Protein AF-A0A8J8A2D1-F1 (afdb_monomer)

pLDDT: mean 82.62, std 13.31, range [40.19, 96.38]

Radius of gyration: 24.22 Å; Cα contacts (8 Å, |Δi|>4): 177; chains: 1; bounding box: 59×38×62 Å

Sequence (173 aa):
MRGVIVPLVTPFNEDYSIDVPALEEHIDFLQKAGVHGIFINATTGEKYIVTFPDNTVIFLHPVAIAGWVGILVTFLNLIPAAQLDGGHIARAFLSDKMHRYLTMAVGLVLIGMSFLWVGWLIWGMLVLLMGSVGNPGALDEVSPISKKRLVLVILAVIIFLISATPRPLWVTG

Secondary structure (DSSP, 8-state):
--S-EEEPP--B-TTS-B-HHHHHHHHHHHHHTT--EEETT-GGGTTTT-PPPTT------HHHHHHHHHHHHHHHHTSSSTTSHHHHHHHTTS-HHHHHHHHHHHHHHHHHGGGT-THHHHHHHHHHHHHHH-----S-SSSPPPHHHHHHHHHHHHHHHHH--SS------

Mean predicted aligned error: 12.8 Å

Foldseek 3Di:
DDFAEEEQAFDADPVRHTPPVVSVVSVVVCVVVRGPYYHALDPRRCVPSDDDDPPDDDDDDPVVVVVLVVLLVLLLLLQCFAPRVVVLLVLQQDDQVRSLVSLLVSLVVLCVLCVQPVVSVVSSVVRNVRSVVGDPHDPDPPDDDDPVSVVVNVVSVVSNVVSDDSRSDDDDD

Structure (mmCIF, N/CA/C/O backbone):
data_AF-A0A8J8A2D1-F1
#
_entry.id   AF-A0A8J8A2D1-F1
#
loop_
_atom_site.group_PDB
_atom_site.id
_atom_site.type_symbol
_atom_site.label_atom_id
_atom_site.label_alt_id
_atom_site.label_comp_id
_atom_site.label_asym_id
_atom_site.label_entity_id
_atom_site.label_seq_id
_atom_site.pdbx_PDB_ins_code
_atom_site.Cartn_x
_atom_site.Cartn_y
_atom_site.Cartn_z
_atom_site.occupancy
_atom_site.B_iso_or_equiv
_atom_site.auth_seq_id
_atom_site.auth_comp_id
_atom_site.auth_asym_id
_atom_site.auth_atom_id
_atom_site.pdbx_PDB_model_num
ATOM 1 N N . MET A 1 1 ? -0.379 -18.595 -27.841 1.00 48.56 1 MET A N 1
ATOM 2 C CA . MET A 1 1 ? 0.950 -18.641 -28.485 1.00 48.56 1 MET A CA 1
ATOM 3 C C . MET A 1 1 ? 1.243 -20.098 -28.821 1.00 48.56 1 MET A C 1
ATOM 5 O O . MET A 1 1 ? 1.120 -20.924 -27.928 1.00 48.56 1 MET A O 1
ATOM 9 N N . ARG A 1 2 ? 1.496 -20.442 -30.089 1.00 43.94 2 ARG A N 1
ATOM 10 C CA . ARG A 1 2 ? 1.879 -21.799 -30.530 1.00 43.94 2 ARG A CA 1
ATOM 11 C C . ARG A 1 2 ? 3.159 -21.665 -31.359 1.00 43.94 2 ARG A C 1
ATOM 13 O O . ARG A 1 2 ? 3.222 -20.748 -32.169 1.00 43.94 2 ARG A O 1
ATOM 20 N N . GLY A 1 3 ? 4.146 -22.529 -31.134 1.00 72.38 3 GLY A N 1
ATOM 21 C CA . GLY A 1 3 ? 5.447 -22.491 -31.815 1.00 72.38 3 GLY A CA 1
ATOM 22 C C . GLY A 1 3 ? 6.619 -22.748 -30.863 1.00 72.38 3 GLY A C 1
ATOM 23 O O . GLY A 1 3 ? 6.428 -22.826 -29.650 1.00 72.38 3 GLY A O 1
ATOM 24 N N . VAL A 1 4 ? 7.823 -22.889 -31.419 1.00 72.06 4 VAL A N 1
ATOM 25 C CA . VAL A 1 4 ? 9.072 -23.051 -30.655 1.00 72.06 4 VAL A CA 1
ATOM 26 C C . VAL A 1 4 ? 9.598 -21.666 -30.280 1.00 72.06 4 VAL A C 1
ATOM 28 O O . VAL A 1 4 ? 9.862 -20.859 -31.169 1.00 72.06 4 VAL A O 1
ATOM 31 N N . ILE A 1 5 ? 9.713 -21.385 -28.979 1.00 78.56 5 ILE A N 1
ATOM 32 C CA . ILE A 1 5 ? 10.241 -20.125 -28.433 1.00 78.56 5 ILE A CA 1
ATOM 33 C C . ILE A 1 5 ? 11.522 -20.447 -27.671 1.00 78.56 5 ILE A C 1
ATOM 35 O O . ILE A 1 5 ? 11.503 -21.331 -26.815 1.00 78.56 5 ILE A O 1
ATOM 39 N N . VAL A 1 6 ? 12.613 -19.744 -27.968 1.00 78.31 6 VAL A N 1
ATOM 40 C CA . VAL A 1 6 ? 13.930 -20.019 -27.368 1.00 78.31 6 VAL A CA 1
ATOM 41 C C . VAL A 1 6 ? 14.490 -18.788 -26.649 1.00 78.31 6 VAL A C 1
ATOM 43 O O . VAL A 1 6 ? 14.229 -17.660 -27.082 1.00 78.31 6 VAL A O 1
ATOM 46 N N . PRO A 1 7 ? 15.235 -18.972 -25.545 1.00 77.12 7 PRO A N 1
ATOM 47 C CA . PRO A 1 7 ? 15.960 -17.882 -24.908 1.00 77.12 7 PRO A CA 1
ATOM 48 C C . PRO A 1 7 ? 17.125 -17.435 -25.797 1.00 77.12 7 PRO A C 1
ATOM 50 O O . PRO A 1 7 ? 17.886 -18.271 -26.280 1.00 77.12 7 PRO A O 1
ATOM 53 N N . LEU A 1 8 ? 17.258 -16.125 -25.997 1.00 80.19 8 LEU A N 1
ATOM 54 C CA . LEU A 1 8 ? 18.389 -15.544 -26.715 1.00 80.19 8 LEU A CA 1
ATOM 55 C C . LEU A 1 8 ? 19.616 -15.527 -25.802 1.00 80.19 8 LEU A C 1
ATOM 57 O O . LEU A 1 8 ? 19.512 -15.098 -24.650 1.00 80.19 8 LEU A O 1
ATOM 61 N N . VAL A 1 9 ? 20.757 -15.975 -26.320 1.00 79.69 9 VAL A N 1
ATOM 62 C CA . VAL A 1 9 ? 22.062 -15.771 -25.678 1.00 79.69 9 VAL A CA 1
ATOM 63 C C . VAL A 1 9 ? 22.594 -14.410 -26.121 1.00 79.69 9 VAL A C 1
ATOM 65 O O . VAL A 1 9 ? 22.481 -14.083 -27.302 1.00 79.69 9 VAL A O 1
ATOM 68 N N . THR A 1 10 ? 23.137 -13.614 -25.194 1.00 81.31 10 THR A N 1
ATOM 69 C CA . THR A 1 10 ? 23.715 -12.302 -25.514 1.00 81.31 10 THR A CA 1
ATOM 70 C C . THR A 1 10 ? 25.219 -12.485 -25.729 1.00 81.31 10 THR A C 1
ATOM 72 O O . THR A 1 10 ? 25.942 -12.700 -24.764 1.00 81.31 10 THR A O 1
ATOM 75 N N . PRO A 1 11 ? 25.729 -12.465 -26.971 1.00 84.19 11 PRO A N 1
ATOM 76 C CA . PRO A 1 11 ? 27.159 -12.596 -27.197 1.00 84.19 11 PRO A CA 1
ATOM 77 C C . PRO A 1 11 ? 27.885 -11.326 -26.735 1.00 84.19 11 PRO A C 1
ATOM 79 O O . PRO A 1 11 ? 27.405 -10.204 -26.926 1.00 84.19 11 PRO A O 1
ATOM 82 N N . PHE A 1 12 ? 29.053 -11.519 -26.129 1.00 84.44 12 PHE A N 1
ATOM 83 C CA . PHE A 1 12 ? 29.916 -10.453 -25.636 1.00 84.44 12 PHE A CA 1
ATOM 84 C C . PHE A 1 12 ? 31.299 -10.546 -26.272 1.00 84.44 12 PHE A C 1
ATOM 86 O O . PHE A 1 12 ? 31.836 -11.638 -26.458 1.00 84.44 12 PHE A O 1
ATOM 93 N N . ASN A 1 13 ? 31.888 -9.386 -26.536 1.00 85.62 13 ASN A N 1
ATOM 94 C CA . ASN A 1 13 ? 33.303 -9.248 -26.850 1.00 85.62 13 ASN A CA 1
ATOM 95 C C . ASN A 1 13 ? 34.161 -9.529 -25.600 1.00 85.62 13 ASN A C 1
ATOM 97 O O . ASN A 1 13 ? 33.668 -9.524 -24.470 1.00 85.62 13 ASN A O 1
ATOM 101 N N . GLU A 1 14 ? 35.474 -9.716 -25.779 1.00 84.56 14 GLU A N 1
ATOM 102 C CA . GLU A 1 14 ? 36.411 -9.939 -24.659 1.00 84.56 14 GLU A CA 1
ATOM 103 C C . GLU A 1 14 ? 36.428 -8.788 -23.633 1.00 84.56 14 GLU A C 1
ATOM 105 O O . GLU A 1 14 ? 36.799 -8.987 -22.476 1.00 84.56 14 GLU A O 1
ATOM 110 N N . ASP A 1 15 ? 36.000 -7.588 -24.039 1.00 81.50 15 ASP A N 1
ATOM 111 C CA . ASP A 1 15 ? 35.877 -6.396 -23.195 1.00 81.50 15 ASP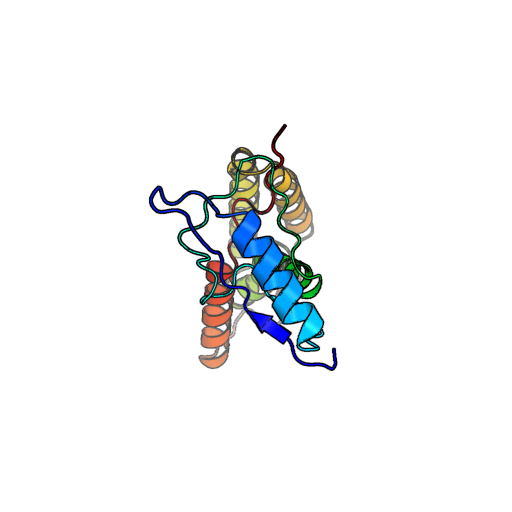 A CA 1
ATOM 112 C C . ASP A 1 15 ? 34.507 -6.261 -22.499 1.00 81.50 15 ASP A C 1
ATOM 114 O O . ASP A 1 15 ? 34.229 -5.230 -21.886 1.00 81.50 15 ASP A O 1
ATOM 118 N N . TYR A 1 16 ? 33.664 -7.298 -22.566 1.00 76.62 16 TYR A N 1
ATOM 119 C CA . TYR A 1 16 ? 32.298 -7.338 -22.027 1.00 76.62 16 TYR A CA 1
ATOM 120 C C . TYR A 1 16 ? 31.312 -6.360 -22.689 1.00 76.62 16 TYR A C 1
ATOM 122 O O . TYR A 1 16 ? 30.204 -6.165 -22.182 1.00 76.62 16 TYR A O 1
ATOM 130 N N . SER A 1 17 ? 31.662 -5.757 -23.828 1.00 80.12 17 SER A N 1
ATOM 131 C CA . SER A 1 17 ? 30.688 -5.060 -24.673 1.00 80.12 17 SER A CA 1
ATOM 132 C C . SER A 1 17 ? 29.840 -6.061 -25.467 1.00 80.12 17 SER A C 1
ATOM 134 O O . SER A 1 17 ? 30.278 -7.177 -25.742 1.00 80.12 17 SER A O 1
ATOM 136 N N . ILE A 1 18 ? 28.606 -5.690 -25.823 1.00 79.56 18 ILE A N 1
ATOM 137 C CA . ILE A 1 18 ? 27.715 -6.565 -26.604 1.00 79.56 18 ILE A CA 1
ATOM 138 C C . ILE A 1 18 ? 28.257 -6.695 -28.033 1.00 79.56 18 ILE A C 1
ATOM 140 O O . ILE A 1 18 ? 28.462 -5.689 -28.716 1.00 79.56 18 ILE A O 1
ATOM 144 N N . ASP A 1 19 ? 28.425 -7.932 -28.497 1.00 88.75 19 ASP A N 1
ATOM 145 C CA . ASP A 1 19 ? 28.812 -8.245 -29.873 1.00 88.75 19 ASP A CA 1
ATOM 146 C C . ASP A 1 19 ? 27.568 -8.222 -30.778 1.00 88.75 19 ASP A C 1
ATOM 148 O O . ASP A 1 19 ? 26.849 -9.209 -30.944 1.00 88.75 19 ASP A O 1
ATOM 152 N N . VAL A 1 20 ? 27.267 -7.040 -31.323 1.00 85.50 20 VAL A N 1
ATOM 153 C CA . VAL A 1 20 ? 26.093 -6.827 -32.186 1.00 85.50 20 VAL A CA 1
ATOM 154 C C . VAL A 1 20 ? 26.134 -7.697 -33.455 1.00 85.50 20 VAL A C 1
ATOM 156 O O . VAL A 1 20 ? 25.118 -8.330 -33.741 1.00 85.50 20 VAL A O 1
ATOM 159 N N . PRO A 1 21 ? 27.260 -7.809 -34.192 1.00 88.75 21 PRO A N 1
ATOM 160 C CA . PRO A 1 21 ? 27.357 -8.726 -35.330 1.00 88.75 21 PRO A CA 1
ATOM 161 C C . PRO A 1 21 ? 27.041 -10.189 -34.989 1.00 88.75 21 PRO A C 1
ATOM 163 O O . PRO A 1 21 ? 26.252 -10.823 -35.692 1.00 88.75 21 PRO A O 1
ATOM 166 N N . ALA A 1 22 ? 27.600 -10.727 -33.899 1.00 87.25 22 ALA A N 1
ATOM 167 C CA . ALA A 1 22 ? 27.317 -12.104 -33.487 1.00 87.25 22 ALA A CA 1
ATOM 168 C C . ALA A 1 22 ? 25.854 -12.289 -33.052 1.00 87.25 22 ALA A C 1
ATOM 170 O O . ALA A 1 22 ? 25.260 -13.350 -33.262 1.00 87.25 22 ALA A O 1
ATOM 171 N N . LEU A 1 23 ? 25.250 -11.254 -32.461 1.00 85.94 23 LEU A N 1
ATOM 172 C CA . LEU A 1 23 ? 23.840 -11.262 -32.082 1.00 85.94 23 LEU A CA 1
ATOM 173 C C . LEU A 1 23 ? 22.927 -11.322 -33.314 1.00 85.94 23 LEU A C 1
ATOM 175 O O . LEU A 1 23 ? 21.964 -12.089 -33.317 1.00 85.94 23 LEU A O 1
ATOM 179 N N . GLU A 1 24 ? 23.234 -10.553 -34.360 1.00 85.31 24 GLU A N 1
ATOM 180 C CA . GLU A 1 24 ? 22.506 -10.589 -35.634 1.00 85.31 24 GLU A CA 1
ATOM 181 C C . GLU A 1 24 ? 22.612 -11.966 -36.301 1.00 85.31 24 GLU A C 1
ATOM 183 O O . GLU A 1 24 ? 21.592 -12.541 -36.683 1.00 85.31 24 GLU A O 1
ATOM 188 N N . GLU A 1 25 ? 23.813 -12.553 -36.351 1.00 89.12 25 GLU A N 1
ATOM 189 C CA . GLU A 1 25 ? 24.014 -13.903 -36.890 1.00 89.12 25 GLU A CA 1
ATOM 190 C C . GLU A 1 25 ? 23.217 -14.956 -36.103 1.00 89.12 25 GLU A C 1
ATOM 192 O O . GLU A 1 25 ? 22.584 -15.846 -36.683 1.00 89.12 25 GLU A O 1
ATOM 197 N N . HIS A 1 26 ? 23.201 -14.839 -34.774 1.00 84.88 26 HIS A N 1
ATOM 198 C CA . HIS A 1 26 ? 22.436 -15.733 -33.919 1.00 84.88 26 HIS A CA 1
ATOM 199 C C . HIS A 1 26 ? 20.926 -15.607 -34.170 1.00 84.88 26 HIS A C 1
ATOM 201 O O . HIS A 1 26 ? 20.237 -16.622 -34.290 1.00 84.88 26 HIS A O 1
ATOM 207 N N . ILE A 1 27 ? 20.401 -14.386 -34.316 1.00 84.06 27 ILE A N 1
ATOM 208 C CA . ILE A 1 27 ? 18.987 -14.148 -34.645 1.00 84.06 27 ILE A CA 1
ATOM 209 C C . ILE A 1 27 ? 18.639 -14.750 -36.013 1.00 84.06 27 ILE A C 1
ATOM 211 O O . ILE A 1 27 ? 17.644 -15.473 -36.123 1.00 84.06 27 ILE A O 1
ATOM 215 N N . ASP A 1 28 ? 19.477 -14.530 -37.025 1.00 88.12 28 ASP A N 1
ATOM 216 C CA . ASP A 1 28 ? 19.301 -15.085 -38.370 1.00 88.12 28 ASP A CA 1
ATOM 217 C C . ASP A 1 28 ? 19.299 -16.617 -38.366 1.00 88.12 28 ASP A C 1
ATOM 219 O O . ASP A 1 28 ? 18.494 -17.258 -39.054 1.00 88.12 28 ASP A O 1
ATOM 223 N N . PHE A 1 29 ? 20.184 -17.227 -37.576 1.00 89.06 29 PHE A N 1
ATOM 224 C CA . PHE A 1 29 ? 20.219 -18.672 -37.381 1.00 89.06 29 PHE A CA 1
ATOM 225 C C . PHE A 1 29 ? 18.914 -19.187 -36.762 1.00 89.06 29 PHE A C 1
ATOM 227 O O . PHE A 1 29 ? 18.322 -20.138 -37.279 1.00 89.06 29 PHE A O 1
ATOM 234 N N . LEU A 1 30 ? 18.429 -18.548 -35.693 1.00 84.31 30 LEU A N 1
ATOM 235 C CA . LEU A 1 30 ? 17.186 -18.942 -35.026 1.00 84.31 30 LEU A CA 1
ATOM 236 C C . LEU A 1 30 ? 15.975 -18.784 -35.954 1.00 84.31 30 LEU A C 1
ATOM 238 O O . LEU A 1 30 ? 15.112 -19.665 -36.004 1.00 84.31 30 LEU A O 1
ATOM 242 N N . GLN A 1 31 ? 15.938 -17.711 -36.744 1.00 81.75 31 GLN A N 1
ATOM 243 C CA . GLN A 1 31 ? 14.897 -17.495 -37.742 1.00 81.75 31 GLN A CA 1
ATOM 244 C C . GLN A 1 31 ? 14.910 -18.595 -38.814 1.00 81.75 31 GLN A C 1
ATOM 246 O O . GLN A 1 31 ? 13.863 -19.171 -39.117 1.00 81.75 31 GLN A O 1
ATOM 251 N N . LYS A 1 32 ? 16.089 -18.951 -39.346 1.00 87.06 32 LYS A N 1
ATOM 252 C CA . LYS A 1 32 ? 16.248 -20.053 -40.316 1.00 87.06 32 LYS A CA 1
ATOM 253 C C . LYS A 1 32 ? 15.890 -21.417 -39.726 1.00 87.06 32 LYS A C 1
ATOM 255 O O . LYS A 1 32 ? 15.344 -22.258 -40.435 1.00 87.06 32 LYS A O 1
ATOM 260 N N . ALA A 1 33 ? 16.150 -21.631 -38.439 1.00 87.00 33 ALA A N 1
ATOM 261 C CA . ALA A 1 33 ? 15.803 -22.857 -37.723 1.00 87.00 33 ALA A CA 1
ATOM 262 C C . ALA A 1 33 ? 14.290 -23.010 -37.457 1.00 87.00 33 ALA A C 1
ATOM 264 O O . ALA A 1 33 ? 13.861 -24.022 -36.900 1.00 87.00 33 ALA A O 1
ATOM 265 N N . GLY A 1 34 ? 13.465 -22.032 -37.849 1.00 83.06 34 GLY A N 1
ATOM 266 C CA . GLY A 1 34 ? 12.014 -22.082 -37.669 1.00 83.06 34 GLY A CA 1
ATOM 267 C C . GLY A 1 34 ? 11.569 -21.751 -36.244 1.00 83.06 34 GLY A C 1
ATOM 268 O O . GLY A 1 34 ? 10.503 -22.190 -35.803 1.00 83.06 34 GLY A O 1
ATOM 269 N N . VAL A 1 35 ? 12.370 -20.988 -35.497 1.00 81.94 35 VAL A N 1
ATOM 270 C CA . VAL A 1 35 ? 11.966 -20.450 -34.196 1.00 81.94 35 VAL A CA 1
ATOM 271 C C . VAL A 1 35 ? 10.882 -19.394 -34.406 1.00 81.94 35 VAL A C 1
ATOM 273 O O . VAL A 1 35 ? 11.009 -18.488 -35.221 1.00 81.94 35 VAL A O 1
ATOM 276 N N . HIS A 1 36 ? 9.787 -19.525 -33.661 1.00 77.69 36 HIS A N 1
ATOM 277 C CA . HIS A 1 36 ? 8.589 -18.695 -33.809 1.00 77.69 36 HIS A CA 1
ATOM 278 C C . HIS A 1 36 ? 8.610 -17.461 -32.897 1.00 77.69 36 HIS A C 1
ATOM 280 O O . HIS A 1 36 ? 7.798 -16.554 -33.061 1.00 77.69 36 HIS A O 1
ATOM 286 N N . GLY A 1 37 ? 9.499 -17.443 -31.904 1.00 70.06 37 GLY A N 1
ATOM 287 C CA . GLY A 1 37 ? 9.667 -16.323 -30.992 1.00 70.06 37 GLY A CA 1
ATOM 288 C C . GLY A 1 37 ? 10.972 -16.415 -30.216 1.00 70.06 37 GLY A C 1
ATOM 289 O O . GLY A 1 37 ? 11.477 -17.501 -29.938 1.00 70.06 37 GLY A O 1
ATOM 290 N N . ILE A 1 38 ? 11.503 -15.258 -29.848 1.00 78.00 38 ILE A N 1
ATOM 291 C CA . ILE A 1 38 ? 12.763 -15.132 -29.122 1.00 78.00 38 ILE A CA 1
ATOM 292 C C . ILE A 1 38 ? 12.466 -14.503 -27.761 1.00 78.00 38 ILE A C 1
ATOM 294 O O . ILE A 1 38 ? 11.743 -13.510 -27.676 1.00 78.00 38 ILE A O 1
ATOM 298 N N . PHE A 1 39 ? 13.014 -15.083 -26.694 1.00 70.19 39 PHE A N 1
ATOM 299 C CA . PHE A 1 39 ? 12.937 -14.529 -25.346 1.00 70.19 39 PHE A CA 1
ATOM 300 C C . PHE A 1 39 ? 14.260 -13.844 -24.996 1.00 70.19 39 PHE A C 1
ATOM 302 O O . PHE A 1 39 ? 15.247 -14.497 -24.660 1.00 70.19 39 PHE A O 1
ATOM 309 N N . ILE A 1 40 ? 14.278 -12.518 -25.098 1.00 66.81 40 ILE A N 1
ATOM 310 C CA . ILE A 1 40 ? 15.423 -11.689 -24.711 1.00 66.81 40 ILE A CA 1
ATOM 311 C C . ILE A 1 40 ? 15.451 -11.605 -23.179 1.00 66.81 40 ILE A C 1
ATOM 313 O O . ILE A 1 40 ? 14.393 -11.513 -22.553 1.00 66.81 40 ILE A O 1
ATOM 317 N N . ASN A 1 41 ? 16.641 -11.605 -22.569 1.00 62.59 41 ASN A N 1
ATOM 318 C CA . ASN A 1 41 ? 16.797 -11.386 -21.124 1.00 62.59 41 ASN A CA 1
ATOM 319 C C . ASN A 1 41 ? 16.224 -12.541 -20.253 1.00 62.59 41 ASN A C 1
ATOM 321 O O . ASN A 1 41 ? 15.660 -12.346 -19.171 1.00 62.59 41 ASN A O 1
ATOM 325 N N . ALA A 1 42 ? 16.353 -13.782 -20.741 1.00 63.59 42 ALA A N 1
ATOM 326 C CA . ALA A 1 42 ? 16.171 -14.990 -19.928 1.00 63.59 42 ALA A CA 1
ATOM 327 C C . ALA A 1 42 ? 17.294 -15.133 -18.894 1.00 63.59 42 ALA A C 1
ATOM 329 O O . ALA A 1 42 ? 18.340 -14.502 -19.006 1.00 63.59 42 ALA A O 1
ATOM 330 N N . THR A 1 43 ? 17.121 -16.023 -17.915 1.00 61.97 43 THR A N 1
ATOM 331 C CA . THR A 1 43 ? 18.211 -16.404 -16.998 1.00 61.97 43 THR A CA 1
ATOM 332 C C . THR A 1 43 ? 19.460 -16.876 -17.749 1.00 61.97 43 THR A C 1
ATOM 334 O O . THR A 1 43 ? 20.566 -16.650 -17.277 1.00 61.97 43 THR A O 1
ATOM 337 N N . THR A 1 44 ? 19.281 -17.470 -18.933 1.00 58.94 44 THR A N 1
ATOM 338 C CA . THR A 1 44 ? 20.349 -17.875 -19.862 1.00 58.94 44 THR A CA 1
ATOM 339 C C . THR A 1 44 ? 20.934 -16.715 -20.686 1.00 58.94 44 THR A C 1
ATOM 341 O O . THR A 1 44 ? 22.060 -16.829 -21.139 1.00 58.94 44 THR A O 1
ATOM 344 N N . GLY A 1 45 ? 20.206 -15.605 -20.865 1.00 57.06 45 GLY A N 1
ATOM 345 C CA . GLY A 1 45 ? 20.612 -14.440 -21.673 1.00 57.06 45 GLY A CA 1
ATOM 346 C C . GLY A 1 45 ? 21.219 -13.289 -20.861 1.00 57.06 45 GLY A C 1
ATOM 347 O O . GLY A 1 45 ? 21.104 -12.134 -21.259 1.00 57.06 45 GLY A O 1
ATOM 348 N N . GLU A 1 46 ? 21.784 -13.604 -19.690 1.00 63.41 46 GLU A N 1
ATOM 349 C CA . GLU A 1 46 ? 22.575 -12.695 -18.841 1.00 63.41 46 GLU A CA 1
ATOM 350 C C . GLU A 1 46 ? 21.846 -11.457 -18.298 1.00 63.41 46 GLU A C 1
ATOM 352 O O . GLU A 1 46 ? 22.419 -10.375 -18.150 1.00 63.41 46 GLU A O 1
ATOM 357 N N . LYS A 1 47 ? 20.600 -11.653 -17.849 1.00 54.47 47 LYS A N 1
ATOM 358 C CA . LYS A 1 47 ? 19.792 -10.659 -17.113 1.00 54.47 47 LYS A CA 1
ATOM 359 C C . LYS A 1 47 ? 20.533 -9.877 -16.019 1.00 54.47 47 LYS A C 1
ATOM 361 O O . LYS A 1 47 ? 20.148 -8.757 -15.699 1.00 54.47 47 LYS A O 1
ATOM 366 N N . TYR A 1 48 ? 21.545 -10.488 -15.411 1.00 52.38 48 TYR A N 1
ATOM 367 C CA . TYR A 1 48 ? 22.283 -9.933 -14.278 1.00 52.38 48 TYR A CA 1
ATOM 368 C C . TYR A 1 48 ? 23.580 -9.206 -14.667 1.00 52.38 48 TYR A C 1
ATOM 370 O O . TYR A 1 48 ? 24.191 -8.599 -13.793 1.00 52.38 48 TYR A O 1
ATOM 378 N N . ILE A 1 49 ? 24.003 -9.273 -15.935 1.00 52.34 49 ILE A N 1
ATOM 379 C CA . ILE A 1 49 ? 25.284 -8.719 -16.417 1.00 52.34 49 ILE A CA 1
ATOM 380 C C . ILE A 1 49 ? 25.049 -7.619 -17.466 1.00 52.34 49 ILE A C 1
ATOM 382 O O . ILE A 1 49 ? 25.819 -6.663 -17.541 1.00 52.34 49 ILE A O 1
ATOM 386 N N . VAL A 1 50 ? 23.947 -7.688 -18.224 1.00 55.62 50 VAL A N 1
ATOM 387 C CA . VAL A 1 50 ? 23.591 -6.653 -19.204 1.00 55.62 50 VAL A CA 1
ATOM 388 C C . VAL A 1 50 ? 23.165 -5.367 -18.492 1.00 55.62 50 VAL A C 1
ATOM 390 O O . VAL A 1 50 ? 22.095 -5.289 -17.887 1.00 55.62 50 VAL A O 1
ATOM 393 N N . THR A 1 51 ? 23.999 -4.335 -18.607 1.00 55.44 51 THR A N 1
ATOM 394 C CA . THR A 1 51 ? 23.655 -2.967 -18.205 1.00 55.44 51 THR A CA 1
ATOM 395 C C . THR A 1 51 ? 23.067 -2.253 -19.416 1.00 55.44 51 THR A C 1
ATOM 397 O O . THR A 1 51 ? 23.732 -2.105 -20.439 1.00 55.44 51 THR A O 1
ATOM 400 N N . PHE A 1 52 ? 21.802 -1.846 -19.329 1.00 59.75 52 PHE A N 1
ATOM 401 C CA . PHE A 1 52 ? 21.143 -1.118 -20.410 1.00 59.75 52 PHE A CA 1
ATOM 402 C C . PHE A 1 52 ? 21.556 0.361 -20.379 1.00 59.75 52 PHE A C 1
ATOM 404 O O . PHE A 1 52 ? 21.544 0.953 -19.300 1.00 59.75 52 PHE A O 1
ATOM 411 N N . PRO A 1 53 ? 21.881 0.980 -21.529 1.00 62.78 53 PRO A N 1
ATOM 412 C CA . PRO A 1 53 ? 22.015 2.431 -21.627 1.00 62.78 53 PRO A CA 1
ATOM 413 C C . PRO A 1 53 ? 20.739 3.127 -21.138 1.00 62.78 53 PRO A C 1
ATOM 415 O O . PRO A 1 53 ? 19.643 2.622 -21.405 1.00 62.78 53 PRO A O 1
ATOM 418 N N . ASP A 1 54 ? 20.872 4.308 -20.523 1.00 58.62 54 ASP A N 1
ATOM 419 C CA . ASP A 1 54 ? 19.771 5.093 -19.924 1.00 58.62 54 ASP A CA 1
ATOM 420 C C . ASP A 1 54 ? 18.578 5.345 -20.871 1.00 58.62 54 ASP A C 1
ATOM 422 O O . ASP A 1 54 ? 17.467 5.621 -20.426 1.00 58.62 54 ASP A O 1
ATOM 426 N N . ASN A 1 55 ? 18.786 5.202 -22.183 1.00 61.44 55 ASN A N 1
ATOM 427 C CA . ASN A 1 55 ? 17.789 5.423 -23.230 1.00 61.44 55 ASN A CA 1
ATOM 428 C C . ASN A 1 55 ? 17.111 4.140 -23.758 1.00 61.44 55 ASN A C 1
ATOM 430 O O . ASN A 1 55 ? 16.505 4.156 -24.831 1.00 61.44 55 ASN A O 1
ATOM 434 N N . THR A 1 56 ? 17.219 3.016 -23.045 1.00 60.44 56 THR A N 1
ATOM 435 C CA . THR A 1 56 ? 16.617 1.741 -23.466 1.00 60.44 56 THR A CA 1
ATOM 436 C C . THR A 1 56 ? 15.242 1.542 -22.835 1.00 60.44 56 THR A C 1
ATOM 438 O O . THR A 1 56 ? 15.104 1.483 -21.615 1.00 60.44 56 THR A O 1
ATOM 441 N N . VAL A 1 57 ? 14.211 1.373 -23.665 1.00 60.03 57 VAL A N 1
ATOM 442 C CA . VAL A 1 57 ? 12.845 1.092 -23.198 1.00 60.03 57 VAL A CA 1
ATOM 443 C C . VAL A 1 57 ? 12.633 -0.417 -23.097 1.00 60.03 57 VAL A C 1
ATOM 445 O O . VAL A 1 57 ? 12.663 -1.131 -24.098 1.00 60.03 57 VAL A O 1
ATOM 448 N N . ILE A 1 58 ? 12.378 -0.911 -21.884 1.00 67.06 58 ILE A N 1
ATOM 449 C CA . ILE A 1 58 ? 12.010 -2.313 -21.659 1.00 67.06 58 ILE A CA 1
ATOM 450 C C . ILE A 1 58 ? 10.511 -2.478 -21.925 1.00 67.06 58 ILE A C 1
ATOM 452 O O . ILE A 1 58 ? 9.671 -2.022 -21.148 1.00 67.06 58 ILE A O 1
ATOM 456 N N . PHE A 1 59 ? 10.164 -3.178 -23.005 1.00 74.00 59 PHE A N 1
ATOM 457 C CA . PHE A 1 59 ? 8.780 -3.555 -23.285 1.00 74.00 59 PHE A CA 1
ATOM 458 C C . PHE A 1 59 ? 8.360 -4.731 -22.400 1.00 74.00 59 PHE A C 1
ATOM 460 O O . PHE A 1 59 ? 8.697 -5.888 -22.655 1.00 74.00 59 PHE A O 1
ATOM 467 N N . LEU A 1 60 ? 7.606 -4.439 -21.341 1.00 76.69 60 LEU A N 1
ATOM 468 C CA . LEU A 1 60 ? 6.980 -5.468 -20.517 1.00 76.69 60 LEU A CA 1
ATOM 469 C C . LEU A 1 60 ? 5.814 -6.121 -21.264 1.00 76.69 60 LEU A C 1
ATOM 471 O O . LEU A 1 60 ? 4.992 -5.453 -21.891 1.00 76.69 60 LEU A O 1
ATOM 475 N N . HIS A 1 61 ? 5.701 -7.443 -21.139 1.00 84.94 61 HIS A N 1
ATOM 476 C CA . HIS A 1 61 ? 4.540 -8.169 -21.642 1.00 84.94 61 HIS A CA 1
ATOM 477 C C . HIS A 1 61 ? 3.252 -7.642 -20.967 1.00 84.94 61 HIS A C 1
ATOM 479 O O . HIS A 1 61 ? 3.268 -7.425 -19.751 1.00 84.94 61 HIS A O 1
ATOM 485 N N . PRO A 1 62 ? 2.111 -7.502 -21.674 1.00 87.12 62 PRO A N 1
ATOM 486 C CA . PRO A 1 62 ? 0.877 -6.949 -21.098 1.00 87.12 62 PRO A CA 1
ATOM 487 C C . PRO A 1 62 ? 0.412 -7.642 -19.808 1.00 87.12 62 PRO A C 1
ATOM 489 O O . PRO A 1 62 ? -0.070 -6.996 -18.882 1.00 87.12 62 PRO A O 1
ATOM 492 N N . VAL A 1 63 ? 0.620 -8.959 -19.711 1.00 91.88 63 VAL A N 1
ATOM 493 C CA . VAL A 1 63 ? 0.321 -9.746 -18.496 1.00 91.88 63 VAL A CA 1
ATOM 494 C C . VAL A 1 63 ? 1.196 -9.327 -17.310 1.00 91.88 63 VAL A C 1
ATOM 496 O O . VAL A 1 63 ? 0.712 -9.298 -16.183 1.00 91.88 63 VAL A O 1
ATOM 499 N N . ALA A 1 64 ? 2.461 -8.972 -17.544 1.00 87.38 64 ALA A N 1
ATOM 500 C CA . ALA A 1 64 ? 3.353 -8.501 -16.488 1.00 87.38 64 ALA A CA 1
ATOM 501 C C . ALA A 1 64 ? 2.916 -7.122 -15.968 1.00 87.38 64 ALA A C 1
ATOM 503 O O . ALA A 1 64 ? 2.892 -6.908 -14.758 1.00 87.38 64 ALA A O 1
ATOM 504 N N . ILE A 1 65 ? 2.489 -6.225 -16.866 1.00 88.75 65 ILE A N 1
ATOM 505 C CA . ILE A 1 65 ? 1.921 -4.919 -16.497 1.00 88.75 65 ILE A CA 1
ATOM 506 C C . ILE A 1 65 ? 0.648 -5.117 -15.666 1.00 88.75 65 ILE A C 1
ATOM 508 O O . ILE A 1 65 ? 0.527 -4.544 -14.587 1.00 88.75 65 ILE A O 1
ATOM 512 N N . ALA A 1 66 ? -0.273 -5.973 -16.120 1.00 92.81 66 ALA A N 1
ATOM 513 C CA . ALA A 1 66 ? -1.501 -6.278 -15.387 1.00 92.81 66 ALA A CA 1
ATOM 514 C C . ALA A 1 66 ? -1.220 -6.881 -13.999 1.00 92.81 66 ALA A C 1
ATOM 516 O O . ALA A 1 66 ? -1.861 -6.497 -13.022 1.00 92.81 66 ALA A O 1
ATOM 517 N N . GLY A 1 67 ? -0.237 -7.782 -13.895 1.00 93.88 67 GLY A N 1
ATOM 518 C CA . GLY A 1 67 ? 0.201 -8.353 -12.621 1.00 93.88 67 GLY A CA 1
ATOM 519 C C . GLY A 1 67 ? 0.744 -7.294 -11.662 1.00 93.88 67 GLY A C 1
ATOM 520 O O . GLY A 1 67 ? 0.342 -7.255 -10.502 1.00 93.88 67 GLY A O 1
ATOM 521 N N . TRP A 1 68 ? 1.595 -6.391 -12.154 1.00 92.00 68 TRP A N 1
ATOM 522 C CA . TRP A 1 68 ? 2.114 -5.274 -11.363 1.00 92.00 68 TRP A CA 1
ATOM 523 C C . TRP A 1 68 ? 1.001 -4.326 -10.890 1.00 92.00 68 TRP A C 1
ATOM 525 O O . TRP A 1 68 ? 0.944 -4.000 -9.704 1.00 92.00 68 TRP A O 1
ATOM 535 N N . VAL A 1 69 ? 0.066 -3.950 -11.774 1.00 93.56 69 VAL A N 1
ATOM 536 C CA . VAL A 1 69 ? -1.108 -3.141 -11.398 1.00 93.56 69 VAL A CA 1
ATOM 537 C C . VAL A 1 69 ? -1.934 -3.859 -10.331 1.00 93.56 69 VAL A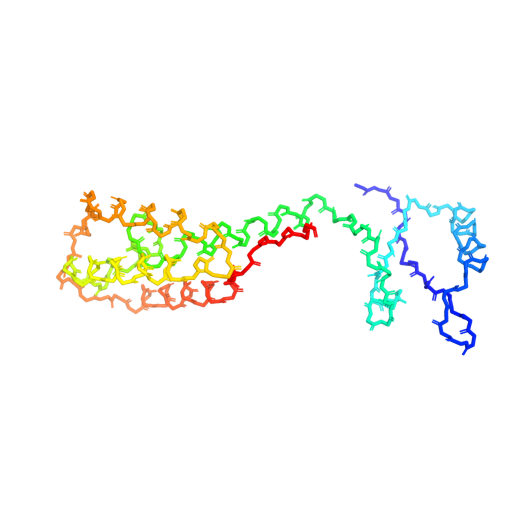 C 1
ATOM 539 O O . VAL A 1 69 ? -2.349 -3.235 -9.359 1.00 93.56 69 VAL A O 1
ATOM 542 N N . GLY A 1 70 ? -2.143 -5.171 -10.463 1.00 94.94 70 GLY A N 1
ATOM 543 C CA . GLY A 1 70 ? -2.866 -5.971 -9.474 1.00 94.94 70 GLY A CA 1
ATOM 544 C C . GLY A 1 70 ? -2.201 -5.964 -8.095 1.00 94.94 70 GLY A C 1
ATOM 545 O O . GLY A 1 70 ? -2.890 -5.803 -7.086 1.00 94.94 70 GLY A O 1
ATOM 546 N N . ILE A 1 71 ? -0.870 -6.070 -8.038 1.00 95.12 71 ILE A N 1
ATOM 547 C CA . ILE A 1 71 ? -0.101 -5.955 -6.787 1.00 95.12 71 ILE A CA 1
ATOM 548 C C . ILE A 1 71 ? -0.281 -4.559 -6.181 1.00 95.12 71 ILE A C 1
ATOM 550 O O . ILE A 1 71 ? -0.571 -4.450 -4.991 1.00 95.12 71 ILE A O 1
ATOM 554 N N . LEU A 1 72 ? -0.185 -3.504 -6.995 1.00 94.50 72 LEU A N 1
ATOM 555 C CA . LEU A 1 72 ? -0.374 -2.128 -6.538 1.00 94.50 72 LEU A CA 1
ATOM 556 C C . LEU A 1 72 ? -1.787 -1.895 -5.984 1.00 94.50 72 LEU A C 1
ATOM 558 O O . LEU A 1 72 ? -1.939 -1.338 -4.901 1.00 94.50 72 LEU A O 1
ATOM 562 N N . VAL A 1 73 ? -2.825 -2.348 -6.688 1.00 94.69 73 VAL A N 1
ATOM 563 C CA . VAL A 1 73 ? -4.219 -2.233 -6.228 1.00 94.69 73 VAL A CA 1
ATOM 564 C C . VAL A 1 73 ? -4.433 -3.019 -4.933 1.00 94.69 73 VAL A C 1
ATOM 566 O O . VAL A 1 73 ? -5.077 -2.519 -4.014 1.00 94.69 73 VAL A O 1
ATOM 569 N N . THR A 1 74 ? -3.846 -4.214 -4.820 1.00 95.31 74 THR A N 1
ATOM 570 C CA . THR A 1 74 ? -3.904 -5.026 -3.594 1.00 95.31 74 THR A CA 1
ATOM 571 C C . THR A 1 74 ? -3.272 -4.290 -2.414 1.00 95.31 74 THR A C 1
ATOM 573 O O . THR A 1 74 ? -3.869 -4.220 -1.341 1.00 95.31 74 THR A O 1
ATOM 576 N N . PHE A 1 75 ? -2.093 -3.698 -2.617 1.00 95.56 75 PHE A N 1
ATOM 577 C CA . PHE A 1 75 ? -1.412 -2.905 -1.600 1.00 95.56 75 PHE A CA 1
ATOM 578 C C . PHE A 1 75 ? -2.267 -1.729 -1.128 1.00 95.56 75 PHE A C 1
ATOM 580 O O . PHE A 1 75 ? -2.463 -1.559 0.075 1.00 95.56 75 PHE A O 1
ATOM 587 N N . LEU A 1 76 ? -2.809 -0.953 -2.070 1.00 94.75 76 LEU A N 1
ATOM 588 C CA . LEU A 1 76 ? -3.635 0.216 -1.774 1.00 94.75 76 LEU A CA 1
ATOM 589 C C . LEU A 1 76 ? -4.914 -0.175 -1.019 1.00 94.75 76 LEU A C 1
ATOM 591 O O . LEU A 1 76 ? -5.248 0.468 -0.029 1.00 94.75 76 LEU A O 1
ATOM 595 N N . ASN A 1 77 ? -5.583 -1.263 -1.410 1.00 95.00 77 ASN A N 1
ATOM 596 C CA . ASN A 1 77 ? -6.797 -1.738 -0.735 1.00 95.00 77 ASN A CA 1
ATOM 597 C C . ASN A 1 77 ? -6.536 -2.297 0.669 1.00 95.00 77 ASN A C 1
ATOM 599 O O . ASN A 1 77 ? -7.405 -2.212 1.533 1.00 95.00 77 ASN A O 1
ATOM 603 N N . LEU A 1 78 ? -5.354 -2.861 0.927 1.00 96.06 78 LEU A N 1
ATOM 604 C CA . LEU A 1 78 ? -5.003 -3.396 2.244 1.00 96.06 78 LEU A CA 1
ATOM 605 C C . LEU A 1 78 ? -4.455 -2.342 3.216 1.00 96.06 78 LEU A C 1
ATOM 607 O O . LEU A 1 78 ? -4.163 -2.682 4.365 1.00 96.06 78 LEU A O 1
ATOM 611 N N . ILE A 1 79 ? -4.360 -1.071 2.807 1.00 95.25 79 ILE A N 1
ATOM 612 C CA . ILE A 1 79 ? -4.044 0.027 3.726 1.00 95.25 79 ILE A CA 1
ATOM 613 C C . ILE A 1 79 ? -5.075 0.018 4.872 1.00 95.25 79 ILE A C 1
ATOM 615 O O . ILE A 1 79 ? -6.283 0.042 4.615 1.00 95.25 79 ILE A O 1
ATOM 619 N N . PRO A 1 80 ? -4.640 -0.007 6.147 1.00 93.62 80 PRO A N 1
ATOM 620 C CA . PRO A 1 80 ? -5.537 -0.151 7.289 1.00 93.62 80 PRO A CA 1
ATOM 621 C C . PRO A 1 80 ? -6.211 1.180 7.655 1.00 93.62 80 PRO A C 1
ATOM 623 O O . PRO A 1 80 ? -6.018 1.712 8.748 1.00 93.62 80 PRO A O 1
ATOM 626 N N . ALA A 1 81 ? -6.983 1.746 6.726 1.00 94.00 81 ALA A N 1
ATOM 627 C CA . ALA A 1 81 ? -7.599 3.056 6.870 1.00 94.00 81 ALA A CA 1
ATOM 628 C C . ALA A 1 81 ? -8.937 3.162 6.126 1.00 94.00 81 ALA A C 1
ATOM 630 O O . ALA 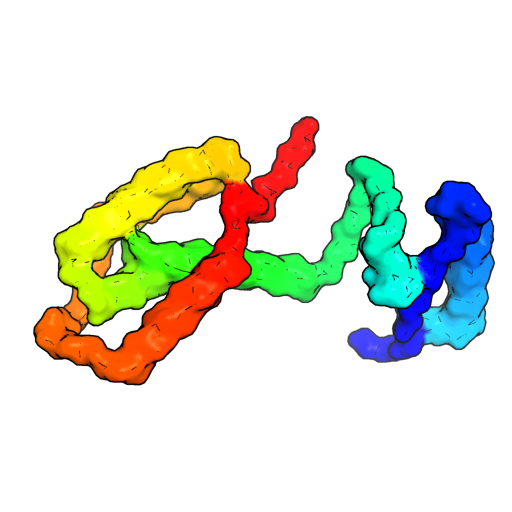A 1 81 ? -9.118 2.584 5.056 1.00 94.00 81 ALA A O 1
ATOM 631 N N . ALA A 1 82 ? -9.850 3.961 6.680 1.00 91.00 82 ALA A N 1
ATOM 632 C CA . ALA A 1 82 ? -11.132 4.307 6.072 1.00 91.00 82 ALA A CA 1
ATOM 633 C C . ALA A 1 82 ? -11.945 3.074 5.609 1.00 91.00 82 ALA A C 1
ATOM 635 O O . ALA A 1 82 ? -11.977 2.058 6.303 1.00 91.00 82 ALA A O 1
ATOM 636 N N . GLN A 1 83 ? -12.630 3.175 4.463 1.00 90.50 83 GLN A N 1
ATOM 637 C CA . GLN A 1 83 ? -13.451 2.098 3.882 1.00 90.50 83 GLN A CA 1
ATOM 638 C C . GLN A 1 83 ? -12.651 1.169 2.956 1.00 90.50 83 GLN A C 1
ATOM 640 O O . GLN A 1 83 ? -13.224 0.473 2.126 1.00 90.50 83 GLN A O 1
ATOM 645 N N . LEU A 1 84 ? -11.321 1.191 3.040 1.00 93.25 84 LEU A N 1
ATOM 646 C CA . LEU A 1 84 ? -10.499 0.227 2.317 1.00 93.25 84 LEU A CA 1
ATOM 647 C C . LEU A 1 84 ? -10.661 -1.155 2.963 1.00 93.25 84 LEU A C 1
ATOM 649 O O . LEU A 1 84 ? -11.004 -1.258 4.146 1.00 93.25 84 LEU A O 1
ATOM 653 N N . ASP A 1 85 ? -10.376 -2.225 2.221 1.00 93.00 85 ASP A N 1
ATOM 654 C CA . ASP A 1 85 ? -10.473 -3.598 2.734 1.00 93.00 85 ASP A CA 1
ATOM 655 C C . ASP A 1 85 ? -9.627 -3.781 4.006 1.00 93.00 85 ASP A C 1
ATOM 657 O O . ASP A 1 85 ? -10.087 -4.361 4.991 1.00 93.00 85 ASP A O 1
ATOM 661 N N . GLY A 1 86 ? -8.425 -3.196 4.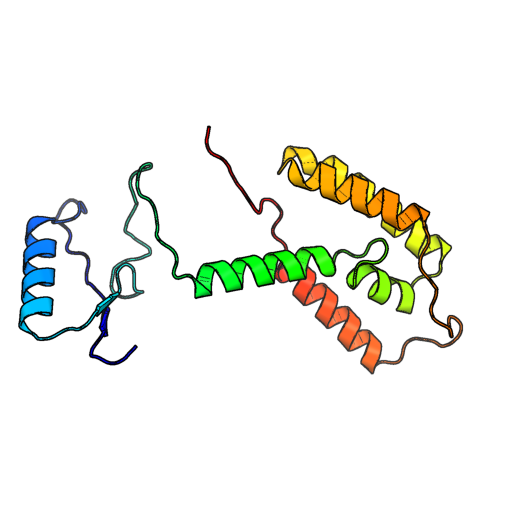046 1.00 92.12 86 GLY A N 1
ATOM 662 C CA . GLY A 1 86 ? -7.580 -3.155 5.241 1.00 92.12 86 GLY A CA 1
ATOM 663 C C . GLY A 1 86 ? -8.226 -2.410 6.413 1.00 92.12 86 GLY A C 1
ATOM 664 O O . GLY A 1 86 ? -8.055 -2.796 7.571 1.00 92.12 86 GLY A O 1
ATOM 665 N N . GLY A 1 87 ? -9.013 -1.371 6.131 1.00 91.94 87 GLY A N 1
ATOM 666 C CA . GLY A 1 87 ? -9.813 -0.651 7.116 1.00 91.94 87 GLY A CA 1
ATOM 667 C C . GLY A 1 87 ? -10.955 -1.497 7.690 1.00 91.94 87 GLY A C 1
ATOM 668 O O . GLY A 1 87 ? -11.153 -1.516 8.908 1.00 91.94 87 GLY A O 1
ATOM 669 N N . HIS A 1 88 ? -11.654 -2.266 6.852 1.00 88.38 88 HIS A N 1
ATOM 670 C CA . HIS A 1 88 ? -12.671 -3.226 7.298 1.00 88.38 88 HIS A CA 1
ATOM 671 C C . HIS A 1 88 ? -12.070 -4.368 8.125 1.00 88.38 88 HIS A C 1
ATOM 673 O O . HIS A 1 88 ? -12.624 -4.741 9.161 1.00 88.38 88 HIS A O 1
ATOM 679 N N . ILE A 1 89 ? -10.900 -4.875 7.727 1.00 90.81 89 ILE A N 1
ATOM 680 C CA . ILE A 1 89 ? -10.140 -5.856 8.511 1.00 90.81 89 ILE A CA 1
ATOM 681 C C . ILE A 1 89 ? -9.755 -5.258 9.869 1.00 90.81 89 ILE A C 1
ATOM 683 O O . ILE A 1 89 ? -9.945 -5.906 10.897 1.00 90.81 89 ILE A O 1
ATOM 687 N N . ALA A 1 90 ? -9.290 -4.006 9.897 1.00 90.50 90 ALA A N 1
ATOM 688 C CA . ALA A 1 90 ? -8.969 -3.298 11.132 1.00 90.50 90 ALA A CA 1
ATOM 689 C C . ALA A 1 90 ? -10.195 -3.135 12.051 1.00 90.50 90 ALA A C 1
ATOM 691 O O . ALA A 1 90 ? -10.079 -3.307 13.264 1.00 90.50 90 ALA A O 1
ATOM 692 N N . ARG A 1 91 ? -11.394 -2.886 11.504 1.00 86.50 91 ARG A N 1
ATOM 693 C CA . ARG A 1 91 ? -12.642 -2.818 12.292 1.00 86.50 91 ARG A CA 1
ATOM 694 C C . ARG A 1 91 ? -13.057 -4.135 12.932 1.00 86.50 91 ARG A C 1
ATOM 696 O O . ARG A 1 91 ? -13.802 -4.096 13.903 1.00 86.50 91 ARG A O 1
ATOM 703 N N . ALA A 1 92 ? -12.566 -5.278 12.452 1.00 84.12 92 ALA A N 1
ATOM 704 C CA . ALA A 1 92 ? -12.865 -6.565 13.075 1.00 84.12 92 ALA A CA 1
ATOM 705 C C . ALA A 1 92 ? -12.225 -6.725 14.468 1.00 84.12 92 ALA A C 1
ATOM 707 O O . ALA A 1 92 ? -12.676 -7.573 15.234 1.00 84.12 92 ALA A O 1
ATOM 708 N N . PHE A 1 93 ? -11.179 -5.948 14.786 1.00 84.00 93 PHE A N 1
ATOM 709 C CA . PHE A 1 93 ? -10.460 -6.012 16.069 1.00 84.00 93 PHE A CA 1
ATOM 710 C C . PHE A 1 93 ? -10.285 -4.671 16.787 1.00 84.00 93 PHE A C 1
ATOM 712 O O . PHE A 1 93 ? -9.944 -4.660 17.968 1.00 84.00 93 PHE A O 1
ATOM 719 N N . LEU A 1 94 ? -10.474 -3.542 16.101 1.00 85.94 94 LEU A N 1
ATOM 720 C CA . LEU A 1 94 ? -10.376 -2.208 16.688 1.00 85.94 94 LEU A CA 1
ATOM 721 C C . LEU A 1 94 ? -11.764 -1.631 16.962 1.00 85.94 94 LEU A C 1
ATOM 723 O O . LEU A 1 94 ? -12.666 -1.729 16.129 1.00 85.94 94 LEU A O 1
ATOM 727 N N . SER A 1 95 ? -11.891 -0.932 18.092 1.00 85.44 95 SER A N 1
ATOM 728 C CA . SER A 1 95 ? -13.060 -0.095 18.388 1.00 85.44 95 SER A CA 1
ATOM 729 C C . SER A 1 95 ? -13.215 1.044 17.370 1.00 85.44 95 SER A C 1
ATOM 731 O O . SER A 1 95 ? -12.235 1.451 16.739 1.00 85.44 95 SER A O 1
ATOM 733 N N . ASP A 1 96 ? -14.421 1.615 17.249 1.00 85.06 96 ASP A N 1
ATOM 734 C CA . ASP A 1 96 ? -14.692 2.730 16.320 1.00 85.06 96 ASP A CA 1
ATOM 735 C C . ASP A 1 96 ? -13.714 3.898 16.514 1.00 85.06 96 ASP A C 1
ATOM 737 O O . ASP A 1 96 ? -13.110 4.395 15.562 1.00 85.06 96 ASP A O 1
ATOM 741 N N . LYS A 1 97 ? -13.477 4.282 17.775 1.00 86.94 97 LYS A N 1
ATOM 742 C CA . LYS A 1 97 ? -12.545 5.361 18.126 1.00 86.94 97 LYS A CA 1
ATOM 743 C C . LYS A 1 97 ? -11.117 5.035 17.688 1.00 86.94 97 LYS A C 1
ATOM 745 O O . LYS A 1 97 ? -10.468 5.874 17.069 1.00 86.94 97 LYS A O 1
ATOM 750 N N . MET A 1 98 ? -10.635 3.823 17.979 1.00 89.19 98 MET A N 1
ATOM 751 C CA . MET A 1 98 ? -9.283 3.391 17.599 1.00 89.19 98 MET A CA 1
ATOM 752 C C . MET A 1 98 ? -9.115 3.323 16.084 1.00 89.19 98 MET A C 1
ATOM 754 O O . MET A 1 98 ? -8.104 3.788 15.571 1.00 89.19 98 MET A O 1
ATOM 758 N N . HIS A 1 99 ? -10.108 2.810 15.358 1.00 91.25 99 HIS A N 1
ATOM 759 C CA . HIS A 1 99 ? -10.077 2.787 13.899 1.00 91.25 99 HIS A CA 1
ATOM 760 C C . HIS A 1 99 ? -10.086 4.196 13.293 1.00 91.25 99 HIS A C 1
ATOM 762 O O . HIS A 1 99 ? -9.392 4.451 12.309 1.00 91.25 99 HIS A O 1
ATOM 768 N N . ARG A 1 100 ? -10.826 5.134 13.894 1.00 89.75 100 ARG A N 1
ATOM 769 C CA . ARG A 1 100 ? -10.835 6.533 13.457 1.00 89.75 100 ARG A CA 1
ATOM 770 C C . ARG A 1 100 ? -9.473 7.191 13.661 1.00 89.75 100 ARG A C 1
ATOM 772 O O . ARG A 1 100 ? -8.967 7.818 12.735 1.00 89.75 100 ARG A O 1
ATOM 779 N N . TYR A 1 101 ? -8.852 7.005 14.828 1.00 92.19 101 TYR A N 1
ATOM 780 C CA . TYR A 1 101 ? -7.491 7.491 15.078 1.00 92.19 101 TYR A CA 1
ATOM 781 C C . TYR A 1 101 ? -6.467 6.842 14.148 1.00 92.19 101 TYR A C 1
ATOM 783 O O . TYR A 1 101 ? -5.616 7.544 13.609 1.00 92.19 101 TYR A O 1
ATOM 791 N N . LEU A 1 102 ? -6.580 5.533 13.904 1.00 93.81 102 LEU A N 1
ATOM 792 C CA . LEU A 1 102 ? -5.726 4.823 12.955 1.00 93.81 102 LEU A CA 1
ATOM 793 C C . LEU A 1 102 ? -5.875 5.397 11.542 1.00 93.81 102 LEU A C 1
ATOM 795 O O . LEU A 1 102 ? -4.875 5.691 10.900 1.00 93.81 102 LEU A O 1
ATOM 799 N N . THR A 1 103 ? -7.106 5.632 11.087 1.00 94.06 103 THR A N 1
ATOM 800 C CA . THR A 1 103 ? -7.383 6.223 9.770 1.00 94.06 103 THR A CA 1
ATOM 801 C C . THR A 1 103 ? -6.787 7.624 9.644 1.00 94.06 103 THR A C 1
ATOM 803 O O . THR A 1 103 ? -6.167 7.930 8.627 1.00 94.06 103 THR A O 1
ATOM 806 N N . MET A 1 104 ? -6.912 8.463 10.680 1.00 93.75 104 MET A N 1
ATOM 807 C CA . MET A 1 104 ? -6.283 9.789 10.697 1.00 93.75 104 MET A CA 1
ATOM 808 C C . MET A 1 104 ? -4.757 9.690 10.647 1.00 93.75 104 MET A C 1
ATOM 810 O O . MET A 1 104 ? -4.126 10.373 9.844 1.00 93.75 104 MET A O 1
ATOM 814 N N . ALA A 1 105 ? -4.163 8.824 11.472 1.00 96.00 105 ALA A N 1
ATOM 815 C CA . ALA A 1 105 ? -2.720 8.625 11.512 1.00 96.00 105 ALA A CA 1
ATOM 816 C C . ALA A 1 105 ? -2.184 8.132 10.161 1.00 96.00 105 ALA A C 1
ATOM 818 O O . ALA A 1 105 ? -1.239 8.711 9.634 1.00 96.00 105 ALA A O 1
ATOM 819 N N . VAL A 1 106 ? -2.821 7.121 9.563 1.00 95.75 106 VAL A N 1
ATOM 820 C CA . VAL A 1 106 ? -2.444 6.597 8.245 1.00 95.75 106 VAL A CA 1
ATOM 821 C C . VAL A 1 106 ? -2.609 7.666 7.167 1.00 95.75 106 VAL A C 1
ATOM 823 O O . VAL A 1 106 ? -1.688 7.869 6.387 1.00 95.75 106 VAL A O 1
ATOM 826 N N . GLY A 1 107 ? -3.722 8.405 7.147 1.00 95.62 107 GLY A N 1
ATOM 827 C CA . GLY A 1 107 ? -3.931 9.497 6.192 1.00 95.62 107 GLY A CA 1
ATOM 828 C C . GLY A 1 107 ? -2.849 10.580 6.279 1.00 95.62 107 GLY A C 1
ATOM 829 O O . GLY A 1 107 ? -2.308 10.988 5.254 1.00 95.62 107 GLY A O 1
ATOM 830 N N . LEU A 1 108 ? -2.466 10.991 7.492 1.00 96.25 108 LEU A N 1
ATOM 831 C CA . LEU A 1 108 ? -1.375 11.949 7.710 1.00 96.25 108 LEU A CA 1
ATOM 832 C C . LEU A 1 108 ? -0.009 11.386 7.303 1.00 96.25 108 LEU A C 1
ATOM 834 O O . LEU A 1 108 ? 0.786 12.107 6.706 1.00 96.25 108 LEU A O 1
ATOM 838 N N . VAL A 1 109 ? 0.258 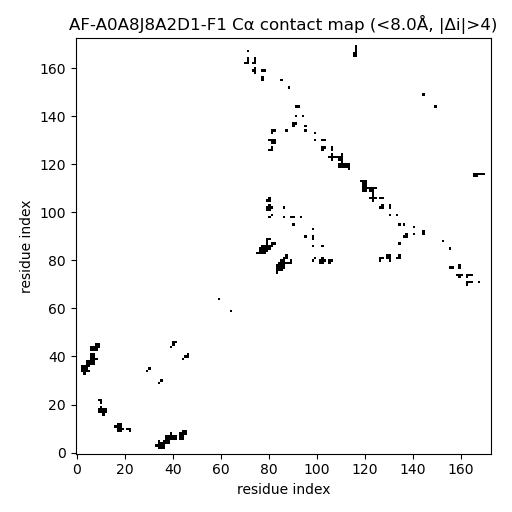10.106 7.576 1.00 96.06 109 VAL A N 1
ATOM 839 C CA . VAL A 1 109 ? 1.483 9.427 7.125 1.00 96.06 109 VAL A CA 1
ATOM 840 C C . VAL A 1 109 ? 1.542 9.375 5.600 1.00 96.06 109 VAL A C 1
ATOM 842 O O . VAL A 1 109 ? 2.591 9.672 5.041 1.00 96.06 109 VAL A O 1
ATOM 845 N N . LEU A 1 110 ? 0.433 9.073 4.919 1.00 96.00 110 LEU A N 1
ATOM 846 C CA . LEU A 1 110 ? 0.362 9.077 3.455 1.00 96.00 110 LEU A CA 1
ATOM 847 C C . LEU A 1 110 ? 0.598 10.483 2.885 1.00 96.00 110 LEU A C 1
ATOM 849 O O . LEU A 1 110 ? 1.396 10.641 1.967 1.00 96.00 110 LEU A O 1
ATOM 853 N N . ILE A 1 111 ? 0.002 11.526 3.472 1.00 96.31 111 ILE A N 1
ATOM 854 C CA . ILE A 1 111 ? 0.318 12.914 3.092 1.00 96.31 111 ILE A CA 1
ATOM 855 C C . ILE A 1 111 ? 1.808 13.197 3.304 1.00 96.31 111 ILE A C 1
ATOM 857 O O . ILE A 1 111 ? 2.455 13.763 2.425 1.00 96.31 111 ILE A O 1
ATOM 861 N N . GLY A 1 112 ? 2.369 12.760 4.433 1.00 95.12 112 GLY A N 1
ATOM 862 C CA . GLY A 1 112 ? 3.799 12.838 4.709 1.00 95.12 112 GLY A CA 1
ATOM 863 C C . GLY A 1 112 ? 4.619 12.160 3.616 1.00 95.12 112 GLY A C 1
ATOM 864 O O . GLY A 1 112 ? 5.514 12.782 3.069 1.00 95.12 112 GLY A O 1
ATOM 865 N N . MET A 1 113 ? 4.259 10.945 3.201 1.00 93.88 113 MET A N 1
ATOM 866 C CA . MET A 1 113 ? 4.913 10.187 2.128 1.00 93.88 113 MET A CA 1
ATOM 867 C C . MET A 1 113 ? 4.836 10.842 0.740 1.00 93.88 113 MET A C 1
ATOM 869 O O . MET A 1 113 ? 5.473 10.345 -0.190 1.00 93.88 113 MET A O 1
ATOM 873 N N . SER A 1 114 ? 4.130 11.964 0.571 1.00 93.38 114 SER A N 1
ATOM 874 C CA . SER A 1 114 ? 4.101 12.708 -0.696 1.00 93.38 114 SER A CA 1
ATOM 875 C C . SER A 1 114 ? 5.487 13.122 -1.207 1.00 93.38 114 SER A C 1
ATOM 877 O O . SER A 1 114 ? 5.661 13.234 -2.420 1.00 93.38 114 SER A O 1
ATOM 879 N N . PHE A 1 115 ? 6.499 13.246 -0.332 1.00 90.62 115 PHE A N 1
ATOM 880 C CA . PHE A 1 115 ? 7.893 13.471 -0.753 1.00 90.62 115 PHE A CA 1
ATOM 881 C C . PHE A 1 115 ? 8.483 12.300 -1.561 1.00 90.62 115 PHE A C 1
ATOM 883 O O . PHE A 1 115 ? 9.456 12.475 -2.293 1.00 90.62 115 PHE A O 1
ATOM 890 N N . LEU A 1 116 ? 7.939 11.087 -1.414 1.00 90.81 116 LEU A N 1
ATOM 891 C CA . LEU A 1 116 ? 8.361 9.915 -2.181 1.00 90.81 116 LEU A CA 1
ATOM 892 C C . LEU A 1 116 ? 7.689 9.873 -3.550 1.00 90.81 116 LEU A C 1
ATOM 894 O O . LEU A 1 116 ? 8.348 9.515 -4.524 1.00 90.81 116 LEU A O 1
ATOM 898 N N . TRP A 1 117 ? 6.394 10.186 -3.594 1.00 92.81 117 TRP A N 1
ATOM 899 C CA . TRP A 1 117 ? 5.564 10.184 -4.791 1.00 92.81 117 TRP A CA 1
ATOM 900 C C . TRP A 1 117 ? 4.317 11.040 -4.549 1.00 92.81 117 TRP A C 1
ATOM 902 O O . TRP A 1 117 ? 3.573 10.804 -3.596 1.00 92.81 117 TRP A O 1
ATOM 912 N N . VAL A 1 118 ? 4.052 12.001 -5.440 1.00 91.88 118 VAL A N 1
ATOM 913 C CA . VAL A 1 118 ? 2.936 12.959 -5.305 1.00 91.88 118 VAL A CA 1
ATOM 914 C C . VAL A 1 118 ? 1.565 12.281 -5.183 1.00 91.88 118 VAL A C 1
ATOM 916 O O . VAL A 1 118 ? 0.669 12.810 -4.528 1.00 91.88 118 VAL A O 1
ATOM 919 N N . GLY A 1 119 ? 1.404 11.074 -5.738 1.00 91.81 119 GLY A N 1
ATOM 920 C CA . GLY A 1 119 ? 0.169 10.295 -5.620 1.00 91.81 119 GLY A CA 1
ATOM 921 C C . GLY A 1 119 ? -0.213 9.959 -4.175 1.00 91.81 119 GLY A C 1
ATOM 922 O O . GLY A 1 119 ? -1.400 9.811 -3.883 1.00 91.81 119 GLY A O 1
ATOM 923 N N . TRP A 1 120 ? 0.746 9.932 -3.243 1.00 94.75 120 TRP A N 1
ATOM 924 C CA . TRP A 1 120 ? 0.448 9.735 -1.823 1.00 94.75 120 TRP A CA 1
ATOM 925 C C . TRP A 1 120 ? -0.307 10.898 -1.186 1.00 94.75 120 TRP A C 1
ATOM 927 O O . TRP A 1 120 ? -1.082 10.676 -0.260 1.00 94.75 120 TRP A O 1
ATOM 937 N N . LEU A 1 121 ? -0.165 12.115 -1.719 1.00 95.00 121 LEU A N 1
ATOM 938 C CA . LEU A 1 121 ? -0.951 13.268 -1.283 1.00 95.00 121 LEU A CA 1
ATOM 939 C C . LEU A 1 121 ? -2.434 13.054 -1.616 1.00 95.00 121 LEU A C 1
ATOM 941 O O . LEU A 1 121 ? -3.294 13.227 -0.755 1.00 95.00 121 LEU A O 1
ATOM 945 N N . ILE A 1 122 ? -2.722 12.601 -2.842 1.00 94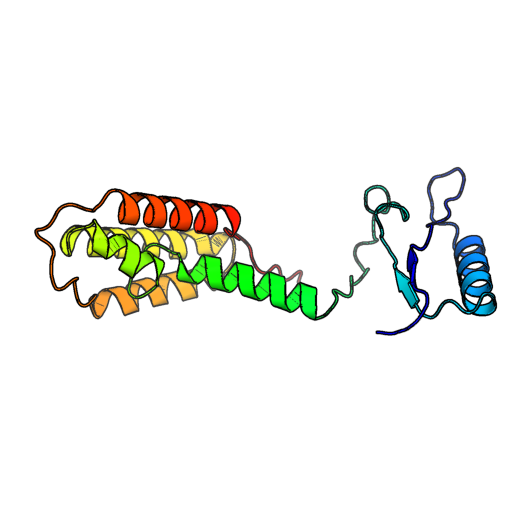.38 122 ILE A N 1
ATOM 946 C CA . ILE A 1 122 ? -4.083 12.275 -3.292 1.00 94.38 122 ILE A CA 1
ATOM 947 C C . ILE A 1 122 ? -4.668 11.160 -2.422 1.00 94.38 122 ILE A C 1
ATOM 949 O O . ILE A 1 122 ? -5.764 11.313 -1.887 1.00 94.38 122 ILE A O 1
ATOM 953 N N . TRP A 1 123 ? -3.919 10.072 -2.229 1.00 94.06 123 TRP A N 1
ATOM 954 C CA . TRP A 1 123 ? -4.346 8.951 -1.391 1.00 94.06 123 TRP A CA 1
ATOM 955 C C . TRP A 1 123 ? -4.578 9.349 0.065 1.00 94.06 123 TRP A C 1
ATOM 957 O O . TRP A 1 123 ? -5.589 8.966 0.646 1.00 94.06 123 TRP A O 1
ATOM 967 N N . GLY A 1 124 ? -3.687 10.147 0.649 1.00 95.06 124 GLY A N 1
ATOM 968 C CA . GLY A 1 124 ? -3.829 10.632 2.016 1.00 95.06 124 GLY A CA 1
ATOM 969 C C . GLY A 1 124 ? -5.063 11.517 2.196 1.00 95.06 124 GLY A C 1
ATOM 970 O O . GLY A 1 124 ? -5.836 11.297 3.126 1.00 95.06 124 GLY A O 1
ATOM 971 N N . MET A 1 125 ? -5.319 12.452 1.272 1.00 94.75 125 MET A N 1
ATOM 972 C CA . MET A 1 125 ? -6.553 13.252 1.287 1.00 94.75 125 MET A CA 1
ATOM 973 C C . MET A 1 125 ? -7.800 12.379 1.136 1.00 94.75 125 MET A C 1
ATOM 975 O O . MET A 1 125 ? -8.758 12.547 1.887 1.00 94.75 125 MET A O 1
ATOM 979 N N . LEU A 1 126 ? -7.784 11.425 0.204 1.00 93.62 126 LEU A N 1
ATOM 980 C CA . LEU A 1 126 ? -8.899 10.514 -0.046 1.00 93.62 126 LEU A CA 1
ATOM 981 C C . LEU A 1 126 ? -9.211 9.659 1.189 1.00 93.62 126 LEU A C 1
ATOM 983 O O . LEU A 1 126 ? -10.366 9.582 1.601 1.00 93.62 126 LEU A O 1
ATOM 987 N N . VAL A 1 127 ? -8.190 9.100 1.841 1.00 94.31 127 VAL A N 1
ATOM 988 C CA . VAL A 1 127 ? -8.335 8.334 3.087 1.00 94.31 127 VAL A CA 1
ATOM 989 C C . VAL A 1 127 ? -8.934 9.190 4.206 1.00 94.31 127 VAL A C 1
ATOM 991 O O . VAL A 1 127 ? -9.834 8.729 4.908 1.00 94.31 127 VAL A O 1
ATOM 994 N N . LEU A 1 128 ? -8.486 10.438 4.370 1.00 93.06 128 LEU A N 1
ATOM 995 C CA . LEU A 1 128 ? -9.036 11.341 5.387 1.00 93.06 128 LEU A CA 1
ATOM 996 C C . LEU A 1 128 ? -10.491 11.731 5.090 1.00 93.06 128 LEU A C 1
ATOM 998 O O . LEU A 1 128 ? -11.320 11.734 6.002 1.00 93.06 128 LEU A O 1
ATOM 1002 N N . LEU A 1 129 ? -10.824 12.002 3.824 1.00 92.06 129 LEU A N 1
ATOM 1003 C CA . LEU A 1 129 ? -12.194 12.292 3.396 1.00 92.06 129 LEU A CA 1
ATOM 1004 C C . LEU A 1 129 ? -13.117 11.095 3.635 1.00 92.06 129 LEU A C 1
ATOM 1006 O O . LEU A 1 129 ? -14.172 11.249 4.244 1.00 92.06 129 LEU A O 1
ATOM 1010 N N . MET A 1 130 ? -12.710 9.890 3.238 1.00 89.25 130 MET A N 1
ATOM 1011 C CA . MET A 1 130 ? -13.485 8.670 3.482 1.00 89.25 130 MET A CA 1
ATOM 1012 C C . MET A 1 130 ? -13.614 8.363 4.979 1.00 89.25 130 MET A C 1
ATOM 1014 O O . MET A 1 130 ? -14.676 7.951 5.438 1.00 89.25 130 MET A O 1
ATOM 1018 N N . GLY A 1 131 ? -12.562 8.614 5.763 1.00 84.25 131 GLY A N 1
ATOM 1019 C CA . GLY A 1 131 ? -12.596 8.489 7.219 1.00 84.25 131 GLY A CA 1
ATOM 1020 C C . GLY A 1 131 ? -13.615 9.418 7.887 1.00 84.25 131 GLY A C 1
ATOM 1021 O O . GLY A 1 131 ? -14.147 9.072 8.941 1.00 84.25 131 GLY A O 1
ATOM 1022 N N . SER A 1 132 ? -13.933 10.563 7.270 1.00 79.06 132 SER A N 1
ATOM 1023 C CA . SER A 1 132 ? -14.941 11.504 7.782 1.00 79.06 132 SER A CA 1
ATOM 1024 C C . SER A 1 132 ? -16.385 11.006 7.633 1.00 79.06 132 SER A C 1
ATOM 1026 O O . SER A 1 132 ? -17.235 11.360 8.447 1.00 79.06 132 SER A O 1
ATOM 1028 N N . VAL A 1 133 ? -16.649 10.136 6.649 1.00 76.25 133 VAL A N 1
ATOM 1029 C CA . VAL A 1 133 ? -17.968 9.516 6.407 1.00 76.25 133 VAL A CA 1
ATOM 1030 C C . VAL A 1 133 ? -18.281 8.442 7.461 1.00 76.25 133 VAL A C 1
ATOM 1032 O O . VAL A 1 133 ? -19.437 8.084 7.674 1.00 76.25 133 VAL A O 1
ATOM 1035 N N . GLY A 1 134 ? -17.258 7.972 8.181 1.00 63.69 134 GLY A N 1
ATOM 1036 C CA . GLY A 1 134 ? -17.369 6.882 9.141 1.00 63.69 134 GLY A CA 1
ATOM 1037 C C . GLY A 1 134 ? -17.403 5.513 8.460 1.00 63.69 134 GLY A C 1
ATOM 1038 O O . GLY A 1 134 ? -17.597 5.385 7.249 1.00 63.69 134 GLY A O 1
ATOM 1039 N N . ASN A 1 135 ? -17.173 4.470 9.255 1.00 66.06 135 ASN A N 1
ATOM 1040 C CA . ASN A 1 135 ? -17.202 3.089 8.791 1.00 66.06 135 ASN A CA 1
ATOM 1041 C C . ASN A 1 135 ? -18.378 2.381 9.479 1.00 66.06 135 ASN A C 1
ATOM 1043 O O . ASN A 1 135 ? -18.400 2.379 10.715 1.00 66.06 135 ASN A O 1
ATOM 1047 N N . PRO A 1 136 ? -19.358 1.815 8.744 1.00 58.66 136 PRO A N 1
ATOM 1048 C CA . PRO A 1 136 ? -20.388 0.992 9.365 1.00 58.66 136 PRO A CA 1
ATOM 1049 C C . PRO A 1 136 ? -19.692 -0.142 10.126 1.00 58.66 136 PRO A C 1
ATOM 1051 O O . PRO A 1 136 ? -18.993 -0.970 9.545 1.00 58.66 136 PRO A O 1
ATOM 1054 N N . GLY A 1 137 ? -19.791 -0.098 11.456 1.00 58.69 137 GLY A N 1
ATOM 1055 C CA . GLY A 1 137 ? -19.129 -1.056 12.332 1.00 58.69 137 GLY A CA 1
ATOM 1056 C C . GLY A 1 137 ? -19.601 -2.485 12.075 1.00 58.69 137 GLY A C 1
ATOM 1057 O O . GLY A 1 137 ? -20.636 -2.719 11.447 1.00 58.69 137 GLY A O 1
ATOM 1058 N N . ALA A 1 138 ? -18.849 -3.457 12.586 1.00 60.56 138 ALA A N 1
ATOM 1059 C CA . ALA A 1 138 ? -19.344 -4.824 12.630 1.00 60.56 138 ALA A CA 1
ATOM 1060 C C . ALA A 1 138 ? -20.612 -4.876 13.501 1.00 60.56 138 ALA A C 1
ATOM 1062 O O . ALA A 1 138 ? -20.677 -4.227 14.542 1.00 60.56 138 ALA A O 1
ATOM 1063 N N . LEU A 1 139 ? -21.605 -5.677 13.101 1.00 60.44 139 LEU A N 1
ATOM 1064 C CA . LEU A 1 139 ? -22.828 -5.901 13.892 1.00 60.44 139 LEU A CA 1
ATOM 1065 C C . LEU A 1 139 ? -22.543 -6.525 15.273 1.00 60.44 139 LEU A C 1
ATOM 1067 O O . LEU A 1 139 ? -23.410 -6.517 16.141 1.00 60.44 139 LEU A O 1
ATOM 1071 N N . ASP A 1 140 ? -21.338 -7.062 15.466 1.00 62.34 140 ASP A N 1
ATOM 1072 C CA . ASP A 1 140 ? -20.861 -7.662 16.704 1.00 62.34 140 ASP A CA 1
ATOM 1073 C C . ASP A 1 140 ? -19.451 -7.139 17.023 1.00 62.34 140 ASP A C 1
ATOM 1075 O O . ASP A 1 140 ? -18.470 -7.537 16.393 1.00 62.34 140 ASP A O 1
ATOM 1079 N N . GLU A 1 141 ? -19.368 -6.217 17.984 1.00 64.44 141 GLU A N 1
ATOM 1080 C CA . GLU A 1 141 ? -18.114 -5.655 18.517 1.00 64.44 141 GLU A CA 1
ATOM 1081 C C . GLU A 1 141 ? -17.741 -6.242 19.889 1.00 64.44 141 GLU A C 1
ATOM 1083 O O . GLU A 1 141 ? -16.789 -5.794 20.528 1.00 64.44 141 GLU A O 1
ATOM 1088 N N . VAL A 1 142 ? -18.519 -7.213 20.375 1.00 63.12 142 VAL A N 1
ATOM 1089 C CA . VAL A 1 142 ? -18.438 -7.707 21.755 1.00 63.12 142 VAL A CA 1
ATOM 1090 C C . VAL A 1 142 ? -17.764 -9.077 21.803 1.00 63.12 142 VAL A C 1
ATOM 1092 O O . VAL A 1 142 ? -17.117 -9.415 22.797 1.00 63.12 142 VAL A O 1
ATOM 1095 N N . SER A 1 143 ? -17.877 -9.873 20.733 1.00 69.19 143 SER A N 1
ATOM 1096 C CA . SER A 1 143 ? -17.238 -11.184 20.670 1.00 69.19 143 SER A CA 1
ATOM 1097 C C . SER A 1 143 ? -15.727 -11.099 20.382 1.00 69.19 143 SER A C 1
ATOM 1099 O O . SER A 1 143 ? -15.280 -10.385 19.481 1.00 69.19 143 SER A O 1
ATOM 1101 N N . PRO A 1 144 ? -14.893 -11.852 21.126 1.00 70.50 144 PRO A N 1
ATOM 1102 C CA . PRO A 1 144 ? -13.467 -11.923 20.848 1.00 70.50 144 PRO A CA 1
ATOM 1103 C C . PRO A 1 144 ? -13.203 -12.636 19.519 1.00 70.50 144 PRO A C 1
ATOM 1105 O O . PRO A 1 144 ? -13.915 -13.552 19.100 1.00 70.50 144 PRO A O 1
ATOM 1108 N N . ILE A 1 145 ? -12.116 -12.246 18.860 1.00 77.38 145 ILE A N 1
ATOM 1109 C CA . ILE A 1 145 ? -11.759 -12.781 17.549 1.00 77.38 145 ILE A CA 1
ATOM 1110 C C . ILE A 1 145 ? -11.424 -14.265 17.628 1.00 77.38 145 ILE A C 1
ATOM 1112 O O . ILE A 1 145 ? -10.518 -14.696 18.340 1.00 77.38 145 ILE A O 1
ATOM 1116 N N . SER A 1 146 ? -12.124 -15.056 16.814 1.00 83.94 146 SER A N 1
ATOM 1117 C CA . SER A 1 146 ? -11.803 -16.472 16.646 1.00 83.94 146 SER A CA 1
ATOM 1118 C C . SER A 1 146 ? -10.384 -16.668 16.092 1.00 83.94 146 SER A C 1
ATOM 1120 O O . SER A 1 146 ? -9.928 -15.923 15.222 1.00 83.94 146 SER A O 1
ATOM 1122 N N . LYS A 1 147 ? -9.710 -17.747 16.509 1.00 85.75 147 LYS A N 1
ATOM 1123 C CA . LYS A 1 147 ? -8.353 -18.094 16.040 1.00 85.75 147 LYS A CA 1
ATOM 1124 C C . LYS A 1 147 ? -8.234 -18.140 14.508 1.00 85.75 147 LYS A C 1
ATOM 1126 O O . LYS A 1 147 ? -7.214 -17.738 13.964 1.00 85.75 147 LYS A O 1
ATOM 1131 N N . LYS A 1 148 ? -9.290 -18.569 13.803 1.00 87.75 148 LYS A N 1
ATOM 1132 C CA . LYS A 1 148 ? -9.332 -18.592 12.329 1.00 87.75 148 LYS A CA 1
ATOM 1133 C C . LYS A 1 148 ? -9.283 -17.187 11.722 1.00 87.75 148 LYS A C 1
ATOM 1135 O O . LYS A 1 148 ? -8.554 -16.963 10.764 1.00 87.75 148 LYS A O 1
ATOM 1140 N N . ARG A 1 149 ? -10.028 -16.234 12.293 1.00 84.94 149 ARG A N 1
ATOM 1141 C CA . ARG A 1 149 ? -10.020 -14.833 11.843 1.00 84.94 149 ARG A CA 1
ATOM 1142 C C . ARG A 1 149 ? -8.675 -14.165 12.118 1.00 84.94 149 ARG A C 1
ATOM 1144 O O . ARG A 1 149 ? -8.201 -13.428 11.266 1.00 84.94 149 ARG A O 1
ATOM 1151 N N . LEU A 1 150 ? -8.028 -14.480 13.242 1.00 87.38 150 LEU A N 1
ATOM 1152 C CA . LEU A 1 150 ? -6.683 -13.974 13.531 1.00 87.38 150 LEU A CA 1
ATOM 1153 C C . LEU A 1 150 ? -5.664 -14.407 12.464 1.00 87.38 150 LEU A C 1
ATOM 1155 O O . LEU A 1 150 ? -4.878 -13.584 12.007 1.00 87.38 150 LEU A O 1
ATOM 1159 N N . VAL A 1 151 ? -5.717 -15.666 12.013 1.00 91.62 151 VAL A N 1
ATOM 1160 C CA . VAL A 1 151 ? -4.862 -16.152 10.914 1.00 91.62 151 VAL A CA 1
ATOM 1161 C C . VAL A 1 151 ? -5.101 -15.360 9.624 1.00 91.62 151 VAL A C 1
ATOM 1163 O O . VAL A 1 151 ? -4.139 -14.996 8.954 1.00 91.62 151 VAL A O 1
ATOM 1166 N N . LEU A 1 152 ? -6.357 -15.040 9.292 1.00 90.88 152 LEU A N 1
ATOM 1167 C CA . LEU A 1 152 ? -6.683 -14.229 8.111 1.00 90.88 152 LEU A CA 1
ATOM 1168 C C . LEU A 1 152 ? -6.165 -12.790 8.224 1.00 90.88 152 LEU A C 1
ATOM 1170 O O . LEU A 1 152 ? -5.652 -12.258 7.246 1.00 90.88 152 LEU A O 1
ATOM 1174 N N . VAL A 1 153 ? -6.250 -12.178 9.410 1.00 90.94 153 VAL A N 1
ATOM 1175 C CA . VAL A 1 153 ? -5.679 -10.844 9.665 1.00 90.94 153 VAL A CA 1
ATOM 1176 C C . VAL A 1 153 ? -4.165 -10.868 9.458 1.00 90.94 153 VAL A C 1
ATOM 1178 O O . VAL A 1 153 ? -3.630 -10.013 8.759 1.00 90.94 153 VAL A O 1
ATOM 1181 N N . ILE A 1 154 ? -3.474 -11.870 10.011 1.00 92.25 154 ILE A N 1
ATOM 1182 C CA . ILE A 1 154 ? -2.022 -12.025 9.847 1.00 92.25 154 ILE A CA 1
ATOM 1183 C C . ILE A 1 154 ? -1.662 -12.197 8.368 1.00 92.25 154 ILE A C 1
ATOM 1185 O O . ILE A 1 154 ? -0.751 -11.534 7.879 1.00 92.25 154 ILE A O 1
ATOM 1189 N N . LEU A 1 155 ? -2.397 -13.041 7.640 1.00 94.94 155 LEU A N 1
ATOM 1190 C CA . LEU A 1 155 ? -2.186 -13.238 6.208 1.00 94.94 155 LEU A CA 1
ATOM 1191 C C . LEU A 1 155 ? -2.373 -11.931 5.422 1.00 94.94 155 LEU A C 1
ATOM 1193 O O . LEU A 1 155 ? -1.542 -11.609 4.579 1.00 94.94 155 LEU A O 1
ATOM 1197 N N . ALA A 1 156 ? -3.418 -11.157 5.724 1.00 93.62 156 ALA A N 1
ATOM 1198 C CA . ALA A 1 156 ? -3.660 -9.866 5.088 1.00 93.62 156 ALA A CA 1
ATOM 1199 C C . ALA A 1 156 ? -2.521 -8.868 5.356 1.00 93.62 156 ALA A C 1
ATOM 1201 O O . ALA A 1 156 ? -2.074 -8.192 4.434 1.00 93.62 156 ALA A O 1
ATOM 1202 N N . VAL A 1 157 ? -1.992 -8.823 6.584 1.00 93.88 157 VAL A N 1
ATOM 1203 C CA . VAL A 1 157 ? -0.827 -7.988 6.927 1.00 93.88 157 VAL A CA 1
ATOM 1204 C C . VAL A 1 157 ? 0.420 -8.431 6.158 1.00 93.88 157 VAL A C 1
ATOM 1206 O O . VAL A 1 157 ? 1.153 -7.589 5.649 1.00 93.88 157 VAL A O 1
ATOM 1209 N N . ILE A 1 158 ? 0.658 -9.737 6.016 1.00 96.38 158 ILE A N 1
ATOM 1210 C CA . ILE A 1 158 ? 1.783 -10.254 5.222 1.00 96.38 158 ILE A CA 1
ATOM 1211 C C . ILE A 1 158 ? 1.648 -9.828 3.755 1.00 96.38 158 ILE A C 1
ATOM 1213 O O . ILE A 1 158 ? 2.608 -9.320 3.179 1.00 96.38 158 ILE A O 1
ATOM 1217 N N . ILE A 1 159 ? 0.462 -9.985 3.158 1.00 96.25 159 ILE A N 1
ATOM 1218 C CA . ILE A 1 159 ? 0.207 -9.574 1.769 1.00 96.25 159 ILE A CA 1
ATOM 1219 C C . ILE A 1 159 ? 0.409 -8.065 1.613 1.00 96.25 159 ILE A C 1
ATOM 1221 O O . ILE A 1 159 ? 1.055 -7.637 0.658 1.00 96.25 159 ILE A O 1
ATOM 1225 N N . PHE A 1 160 ? -0.080 -7.261 2.558 1.00 95.69 160 PHE A N 1
ATOM 1226 C CA . PHE A 1 160 ? 0.125 -5.814 2.575 1.00 95.69 160 PHE A CA 1
ATOM 1227 C C . PHE A 1 160 ? 1.613 -5.443 2.564 1.00 95.69 160 PHE A C 1
ATOM 1229 O O . PHE A 1 160 ? 2.035 -4.618 1.759 1.00 95.69 160 PHE A O 1
ATOM 1236 N N . LEU A 1 161 ? 2.424 -6.089 3.405 1.00 95.25 161 LEU A N 1
ATOM 1237 C CA . LEU A 1 161 ? 3.861 -5.819 3.481 1.00 95.25 161 LEU A CA 1
ATOM 1238 C C . LEU A 1 161 ? 4.618 -6.279 2.229 1.00 95.25 161 LEU A C 1
ATOM 1240 O O . LEU A 1 161 ? 5.503 -5.568 1.766 1.00 95.25 161 LEU A O 1
ATOM 1244 N N . ILE A 1 162 ? 4.269 -7.437 1.660 1.00 95.38 162 ILE A N 1
ATOM 1245 C CA . ILE A 1 162 ? 4.923 -7.963 0.447 1.00 95.38 162 ILE A CA 1
ATOM 1246 C C . ILE A 1 162 ? 4.549 -7.140 -0.792 1.00 95.38 162 ILE A C 1
ATOM 1248 O O . ILE A 1 162 ? 5.375 -6.953 -1.681 1.00 95.38 162 ILE A O 1
ATOM 1252 N N . SER A 1 163 ? 3.311 -6.648 -0.860 1.00 94.31 163 SER A N 1
ATOM 1253 C CA . SER A 1 163 ? 2.834 -5.810 -1.968 1.00 94.31 163 SER A CA 1
ATOM 1254 C C . SER A 1 163 ? 3.225 -4.334 -1.830 1.00 94.31 163 SER A C 1
ATOM 1256 O O . SER A 1 163 ? 3.017 -3.554 -2.764 1.00 94.31 163 SER A O 1
ATOM 1258 N N . ALA A 1 164 ? 3.813 -3.941 -0.694 1.00 92.81 164 ALA A N 1
ATOM 1259 C CA . ALA A 1 164 ? 4.148 -2.558 -0.407 1.00 92.81 164 ALA A CA 1
ATOM 1260 C C . ALA A 1 164 ? 5.043 -1.953 -1.488 1.00 92.81 164 ALA A C 1
ATOM 1262 O O . ALA A 1 164 ? 6.184 -2.361 -1.690 1.00 92.81 164 ALA A O 1
ATOM 1263 N N . THR A 1 165 ? 4.514 -0.931 -2.161 1.00 90.25 165 THR A N 1
ATOM 1264 C CA . THR A 1 165 ? 5.201 -0.241 -3.257 1.00 90.25 165 THR A CA 1
ATOM 1265 C C . THR A 1 165 ? 5.288 1.259 -2.942 1.00 90.25 165 THR A C 1
ATOM 1267 O O . THR A 1 165 ? 4.466 2.031 -3.431 1.00 90.25 165 THR A O 1
ATOM 1270 N N . PRO A 1 166 ? 6.254 1.715 -2.112 1.00 86.50 166 PRO A N 1
ATOM 1271 C CA . PRO A 1 166 ? 6.308 3.100 -1.617 1.00 86.50 166 PRO A CA 1
ATOM 1272 C C . PRO A 1 166 ? 6.555 4.164 -2.693 1.00 86.50 166 PRO A C 1
ATOM 1274 O O 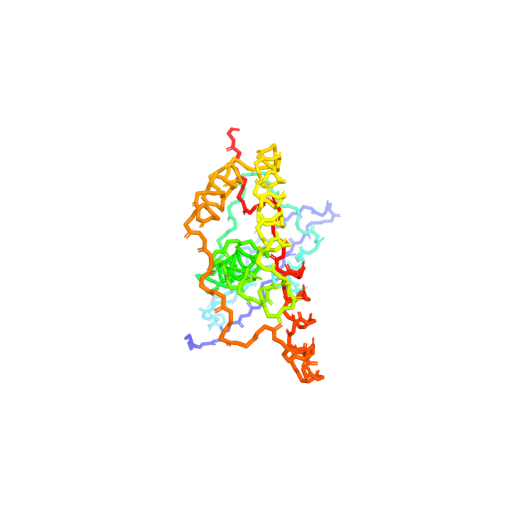. PRO A 1 166 ? 6.286 5.342 -2.475 1.00 86.50 166 PRO A O 1
ATOM 1277 N N . ARG A 1 167 ? 7.085 3.771 -3.852 1.00 88.81 167 ARG A N 1
ATOM 1278 C CA . ARG A 1 167 ? 7.285 4.629 -5.026 1.00 88.81 167 ARG A CA 1
ATOM 1279 C C . ARG A 1 167 ? 6.807 3.875 -6.268 1.00 88.81 167 ARG A C 1
ATOM 1281 O O . ARG A 1 167 ? 7.626 3.256 -6.939 1.00 88.81 167 ARG A O 1
ATOM 1288 N N . PRO A 1 168 ? 5.490 3.848 -6.536 1.00 85.62 168 PRO A N 1
ATOM 1289 C CA . PRO A 1 168 ? 4.939 3.011 -7.596 1.00 85.62 168 PRO A CA 1
ATOM 1290 C C . PRO A 1 168 ? 5.271 3.538 -8.989 1.00 85.62 168 PRO A C 1
ATOM 1292 O O . PRO A 1 168 ? 5.488 2.752 -9.902 1.00 85.62 168 PRO A O 1
ATOM 1295 N N . LEU A 1 169 ? 5.337 4.858 -9.156 1.00 84.06 169 LEU A N 1
ATOM 1296 C CA . LEU A 1 169 ? 5.647 5.485 -10.433 1.00 84.06 169 LEU A CA 1
ATOM 1297 C C . LEU A 1 169 ? 6.771 6.496 -10.247 1.00 84.06 169 LEU A C 1
ATOM 1299 O O . LEU A 1 169 ? 6.773 7.273 -9.291 1.00 84.06 169 LEU A O 1
ATOM 1303 N N . TRP A 1 170 ? 7.695 6.494 -11.199 1.00 72.62 170 TRP A N 1
ATOM 1304 C CA . TRP A 1 170 ? 8.757 7.478 -11.312 1.00 72.62 170 TRP A CA 1
ATOM 1305 C C . TRP A 1 170 ? 8.691 8.086 -12.708 1.00 72.62 170 TRP A C 1
ATOM 1307 O O . TRP A 1 170 ? 8.682 7.357 -13.697 1.00 72.62 170 TRP A O 1
ATOM 1317 N N . VAL A 1 171 ? 8.607 9.411 -12.781 1.00 60.81 171 VAL A N 1
ATOM 1318 C CA . VAL A 1 171 ? 8.696 10.147 -14.043 1.00 60.81 171 VAL A CA 1
ATOM 1319 C C . VAL A 1 171 ? 10.058 10.821 -14.042 1.00 60.81 171 VAL A C 1
ATOM 1321 O O . VAL A 1 171 ? 10.306 11.706 -13.227 1.00 60.81 171 VAL A O 1
ATOM 1324 N N . THR A 1 172 ? 10.957 10.368 -14.910 1.00 57.22 172 THR A N 1
ATOM 1325 C CA . THR A 1 172 ? 12.164 11.123 -15.254 1.00 57.22 172 THR A CA 1
ATOM 1326 C C . THR A 1 172 ? 11.735 12.292 -16.135 1.00 57.22 172 T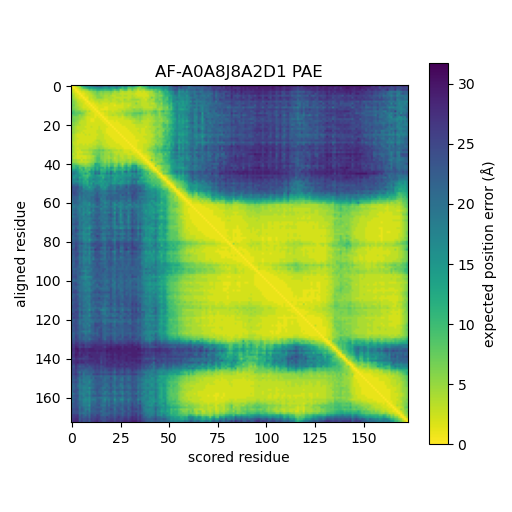HR A C 1
ATOM 1328 O O . THR A 1 172 ? 11.184 12.068 -17.214 1.00 57.22 172 THR A O 1
ATOM 1331 N N . GLY A 1 17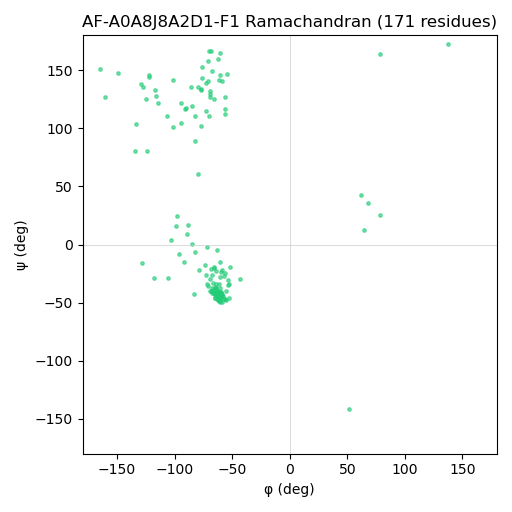3 ? 11.904 13.513 -15.628 1.00 40.19 173 GLY A N 1
ATOM 1332 C CA . GLY A 1 173 ? 11.834 14.742 -16.421 1.00 40.19 173 GLY A CA 1
ATOM 1333 C C . GLY A 1 173 ? 13.195 15.109 -16.985 1.00 40.19 173 GLY A C 1
ATOM 1334 O O . GLY A 1 173 ? 14.202 14.640 -16.405 1.00 40.19 173 GLY A O 1
#

Solvent-accessible surface area (backbone atoms only — not comparable to full-atom values): 10027 Å² total; per-residue (Å²): 142,86,75,51,67,46,69,38,67,68,47,60,42,98,84,70,46,76,30,59,72,60,39,51,52,50,50,52,50,40,52,72,72,61,47,68,43,75,38,75,61,29,90,82,21,41,60,89,71,67,78,75,62,96,87,63,84,82,84,70,56,70,67,56,53,53,50,52,52,50,38,48,52,51,22,63,35,41,39,61,29,30,84,27,61,19,16,55,57,43,45,72,81,36,54,74,68,57,43,50,52,40,11,48,51,49,17,52,50,30,39,61,43,24,85,64,28,65,67,29,36,57,50,10,52,50,33,41,56,44,40,70,76,56,67,89,69,63,98,68,85,80,72,78,79,50,74,71,57,52,53,51,51,53,51,52,52,51,50,27,63,74,31,59,60,84,59,81,70,83,83,89,128